Protein AF-A0A7J6F866-F1 (afdb_monomer_lite)

InterPro domains:
  IPR036291 NAD(P)-binding domain superfamily [SSF51735] (47-103)

pLDDT: mean 71.85, std 13.03, range [51.59, 95.0]

Organism: Cannabis sativa (NCBI:txid3483)

Structure (mmCIF, N/CA/C/O backbone):
data_AF-A0A7J6F866-F1
#
_entry.id   AF-A0A7J6F866-F1
#
loop_
_atom_site.group_PDB
_atom_site.id
_atom_site.type_symbol
_atom_site.label_atom_id
_atom_site.label_alt_id
_atom_site.label_comp_id
_atom_site.label_asym_id
_atom_site.label_entity_id
_atom_site.label_seq_id
_atom_site.pdbx_PDB_ins_code
_atom_site.Cartn_x
_atom_site.Cartn_y
_atom_site.Cartn_z
_atom_site.occupancy
_atom_site.B_iso_or_equiv
_atom_site.auth_seq_id
_atom_site.auth_comp_id
_atom_site.auth_asym_id
_atom_site.auth_atom_id
_atom_site.pdbx_PDB_model_num
ATOM 1 N N . MET A 1 1 ? 30.570 -12.910 -41.527 1.00 64.12 1 MET A N 1
ATOM 2 C CA . MET A 1 1 ? 29.874 -13.176 -40.249 1.00 64.12 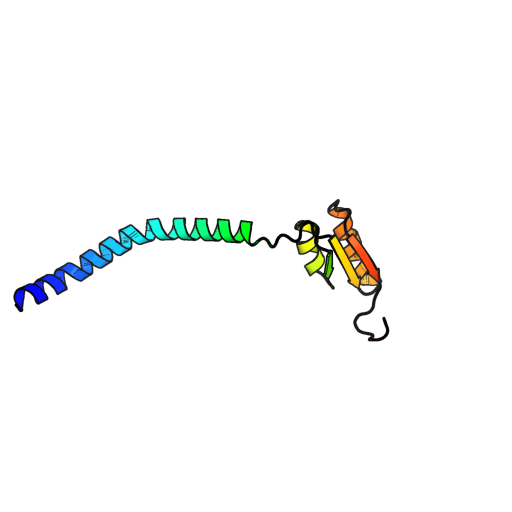1 MET A CA 1
ATOM 3 C C . MET A 1 1 ? 30.373 -12.271 -39.123 1.00 64.12 1 MET A C 1
ATOM 5 O O . MET A 1 1 ? 29.542 -11.668 -38.464 1.00 64.12 1 MET A O 1
ATOM 9 N N . GLU A 1 2 ? 31.684 -12.075 -38.938 1.00 79.31 2 GLU A N 1
ATOM 10 C CA . GLU A 1 2 ? 32.217 -11.257 -37.821 1.00 79.31 2 GLU A CA 1
ATOM 11 C C . GLU A 1 2 ? 31.846 -9.765 -37.858 1.00 79.31 2 GLU A C 1
ATOM 13 O O . GLU A 1 2 ? 31.581 -9.156 -36.825 1.00 79.31 2 GLU A O 1
ATOM 18 N N . TRP A 1 3 ? 31.727 -9.186 -39.054 1.00 83.38 3 TRP A N 1
ATOM 19 C CA . TRP A 1 3 ? 31.318 -7.790 -39.239 1.00 83.38 3 TRP A CA 1
ATOM 20 C C . TRP A 1 3 ? 29.901 -7.506 -38.739 1.00 83.38 3 TRP A C 1
ATOM 22 O O . TRP A 1 3 ? 29.647 -6.445 -38.178 1.00 83.38 3 TRP A O 1
ATOM 32 N N . ILE A 1 4 ? 28.994 -8.476 -38.891 1.00 86.31 4 ILE A N 1
ATOM 33 C CA . ILE A 1 4 ? 27.619 -8.363 -38.400 1.00 86.31 4 ILE A CA 1
ATOM 34 C C . ILE A 1 4 ? 27.629 -8.359 -36.873 1.00 86.31 4 ILE A C 1
ATOM 36 O O . ILE A 1 4 ? 26.994 -7.499 -36.281 1.00 86.31 4 ILE A O 1
ATOM 40 N N . HIS A 1 5 ? 28.394 -9.253 -36.236 1.00 82.56 5 HIS A N 1
ATOM 41 C CA . HIS A 1 5 ? 28.508 -9.291 -34.776 1.00 82.56 5 HIS A CA 1
ATOM 42 C C . HIS A 1 5 ? 29.107 -8.007 -34.202 1.00 82.56 5 HIS A C 1
ATOM 44 O O . HIS A 1 5 ? 28.592 -7.494 -33.214 1.00 82.56 5 HIS A O 1
ATOM 50 N N . SER A 1 6 ? 30.145 -7.457 -34.833 1.00 86.38 6 SER A N 1
ATOM 51 C CA . SER A 1 6 ? 30.769 -6.206 -34.387 1.00 86.38 6 SER A CA 1
ATOM 52 C C . SER A 1 6 ? 29.813 -5.010 -34.511 1.00 86.38 6 SER A C 1
ATOM 54 O O . SER A 1 6 ? 29.648 -4.232 -33.570 1.00 86.38 6 SER A O 1
ATOM 56 N N . LEU A 1 7 ? 29.091 -4.916 -35.634 1.00 86.44 7 LEU A N 1
ATOM 57 C CA . LEU A 1 7 ? 28.090 -3.872 -35.873 1.00 86.44 7 LEU A CA 1
ATOM 58 C C . LEU A 1 7 ? 26.906 -3.997 -34.903 1.00 86.44 7 LEU A C 1
ATOM 60 O O . LEU A 1 7 ? 26.451 -3.001 -34.343 1.00 86.44 7 LEU A O 1
ATOM 64 N N . LEU A 1 8 ? 26.463 -5.228 -34.636 1.00 87.50 8 LEU A N 1
ATOM 65 C CA . LEU A 1 8 ? 25.430 -5.538 -33.653 1.00 87.50 8 LEU A CA 1
ATOM 66 C C . LEU A 1 8 ? 25.845 -5.082 -32.252 1.00 87.50 8 LEU A C 1
ATOM 68 O O . LEU A 1 8 ? 25.063 -4.431 -31.571 1.00 87.50 8 LEU A O 1
ATOM 72 N N . ASN A 1 9 ? 27.079 -5.369 -31.837 1.00 88.00 9 ASN A N 1
ATOM 73 C CA . ASN A 1 9 ? 27.564 -5.060 -30.491 1.00 88.00 9 ASN A CA 1
ATOM 74 C C . ASN A 1 9 ? 27.752 -3.552 -30.254 1.00 88.00 9 ASN A C 1
ATOM 76 O O . ASN A 1 9 ? 27.672 -3.092 -29.120 1.00 88.00 9 ASN A O 1
ATOM 80 N N . ILE A 1 10 ? 27.971 -2.780 -31.320 1.00 92.25 10 ILE A N 1
ATOM 81 C CA . ILE A 1 10 ? 28.009 -1.313 -31.284 1.00 92.25 10 ILE A CA 1
ATOM 82 C C . ILE A 1 10 ? 26.599 -0.711 -31.273 1.00 92.25 10 ILE A C 1
ATOM 84 O O . ILE A 1 10 ? 26.347 0.251 -30.550 1.00 92.25 10 ILE A O 1
ATOM 88 N N . ALA A 1 11 ? 25.672 -1.272 -32.053 1.00 90.50 11 ALA A N 1
ATOM 89 C CA . ALA A 1 11 ? 24.322 -0.734 -32.201 1.00 90.50 11 ALA A CA 1
ATOM 90 C C . ALA A 1 11 ? 23.372 -1.147 -31.062 1.00 90.50 11 ALA A C 1
ATOM 92 O O . ALA A 1 11 ? 22.493 -0.378 -30.682 1.00 90.50 11 A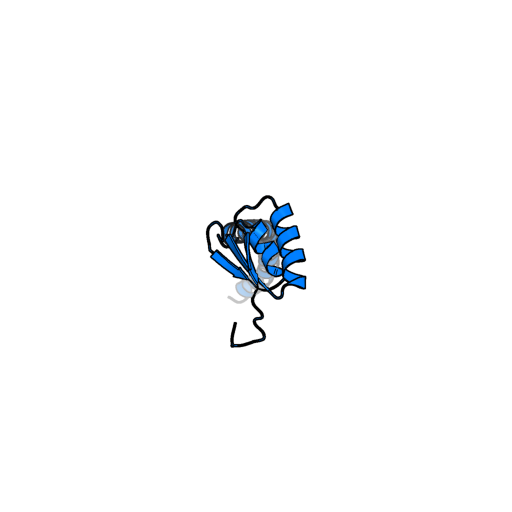LA A O 1
ATOM 93 N N . PHE A 1 12 ? 23.534 -2.337 -30.485 1.00 90.31 12 PHE A N 1
ATOM 94 C CA . PHE A 1 12 ? 22.639 -2.855 -29.445 1.00 90.31 12 PHE A CA 1
ATOM 95 C C . PHE A 1 12 ? 22.627 -2.025 -28.157 1.00 90.31 12 PHE A C 1
ATOM 97 O O . PHE A 1 12 ? 21.533 -1.700 -27.693 1.00 90.31 12 PHE A O 1
ATOM 104 N N . PRO A 1 13 ? 23.779 -1.645 -27.572 1.00 91.69 13 PRO A N 1
ATOM 105 C CA . PRO A 1 13 ? 23.801 -0.867 -26.339 1.00 91.69 13 PRO A CA 1
ATOM 106 C C . PRO A 1 13 ? 22.998 0.444 -26.416 1.00 91.69 13 PRO A C 1
ATOM 108 O O . PRO A 1 13 ? 22.134 0.639 -25.558 1.00 91.69 13 PRO A O 1
ATOM 111 N N . PRO A 1 14 ? 23.171 1.320 -27.431 1.00 92.25 14 PRO A N 1
ATOM 112 C CA . PRO A 1 14 ? 22.380 2.546 -27.513 1.00 92.25 14 PRO A CA 1
ATOM 113 C C . PRO A 1 14 ? 20.895 2.273 -27.778 1.00 92.25 14 PRO A C 1
ATOM 115 O O . PRO A 1 14 ? 20.052 2.971 -27.218 1.00 92.25 14 PRO A O 1
ATOM 118 N N . ILE A 1 15 ? 20.553 1.240 -28.558 1.00 93.75 15 ILE A N 1
ATOM 119 C CA . ILE A 1 15 ? 19.154 0.859 -28.811 1.00 93.75 15 ILE A CA 1
ATOM 120 C C . ILE A 1 15 ? 18.471 0.417 -27.513 1.00 93.75 15 ILE A C 1
ATOM 122 O O . ILE A 1 15 ? 17.366 0.867 -27.215 1.00 93.75 15 ILE A O 1
ATOM 126 N N . ILE A 1 16 ? 19.128 -0.427 -26.713 1.00 93.88 16 ILE A N 1
ATOM 127 C CA . ILE A 1 16 ? 18.586 -0.914 -25.438 1.00 93.88 16 ILE A CA 1
ATOM 128 C C . ILE A 1 16 ? 18.413 0.239 -24.449 1.00 93.88 16 ILE A C 1
ATOM 130 O O . ILE A 1 16 ? 17.386 0.298 -23.771 1.00 93.88 16 ILE A O 1
ATOM 134 N N . ILE A 1 17 ? 19.383 1.156 -24.375 1.00 94.50 17 ILE A N 1
ATOM 135 C CA . ILE A 1 17 ? 19.309 2.339 -23.508 1.00 94.50 17 ILE A CA 1
ATOM 136 C C . ILE A 1 17 ? 18.144 3.236 -23.937 1.00 94.50 17 ILE A C 1
ATOM 138 O O . ILE A 1 17 ? 17.335 3.626 -23.099 1.00 94.50 17 ILE A O 1
ATOM 142 N N . PHE A 1 18 ? 18.008 3.516 -25.234 1.00 94.31 18 PHE A N 1
ATOM 143 C CA . PHE A 1 18 ? 16.904 4.313 -25.766 1.00 94.31 18 PHE A CA 1
ATOM 144 C C . PHE A 1 18 ? 15.544 3.678 -25.457 1.00 94.31 18 PHE A C 1
ATOM 146 O O . PHE A 1 18 ? 14.630 4.348 -24.976 1.00 94.31 18 PHE A O 1
ATOM 153 N N . LEU A 1 19 ? 15.426 2.364 -25.660 1.00 95.00 19 LEU A N 1
ATOM 154 C CA . LEU A 1 19 ? 14.202 1.629 -25.368 1.00 95.00 19 LEU A CA 1
ATOM 155 C C . LEU A 1 19 ? 13.883 1.637 -23.866 1.00 95.00 19 LEU A C 1
ATOM 157 O O . LEU A 1 19 ? 12.728 1.817 -23.491 1.00 95.00 19 LEU A O 1
ATOM 161 N N . HIS A 1 20 ? 14.896 1.516 -23.002 1.00 92.38 20 HIS A N 1
ATOM 162 C CA . HIS A 1 20 ? 14.726 1.665 -21.555 1.00 92.38 20 HIS A CA 1
ATOM 163 C C . HIS A 1 20 ? 14.197 3.051 -21.196 1.00 92.38 20 HIS A C 1
ATOM 165 O O . HIS A 1 20 ? 13.215 3.142 -20.463 1.00 92.38 20 HIS A O 1
ATOM 171 N N . PHE A 1 21 ? 14.792 4.113 -21.743 1.00 93.19 21 PHE A N 1
ATOM 172 C CA . PHE A 1 21 ? 14.340 5.488 -21.521 1.00 93.19 21 PHE A CA 1
ATOM 173 C C . PHE A 1 21 ? 12.918 5.741 -22.023 1.00 93.19 21 PHE A C 1
ATOM 175 O O . PHE A 1 21 ? 12.224 6.574 -21.448 1.00 93.19 21 PHE A O 1
ATOM 182 N N . LEU A 1 22 ? 12.465 5.021 -23.051 1.00 93.44 22 LEU A N 1
ATOM 183 C CA . LEU A 1 22 ? 11.101 5.128 -23.561 1.00 93.44 22 LEU A CA 1
ATOM 184 C C . LEU A 1 22 ? 10.094 4.321 -22.724 1.00 93.44 22 LEU A C 1
ATOM 186 O O . LEU A 1 22 ? 8.994 4.796 -22.451 1.00 93.44 22 LEU A O 1
ATOM 190 N N . ILE A 1 23 ? 10.458 3.110 -22.295 1.00 94.31 23 ILE A N 1
ATOM 191 C CA . ILE A 1 23 ? 9.557 2.195 -21.577 1.00 94.31 23 ILE A CA 1
ATOM 192 C C . ILE A 1 23 ? 9.396 2.595 -20.105 1.00 94.31 23 ILE A C 1
ATOM 194 O O . ILE A 1 23 ? 8.281 2.560 -19.584 1.00 94.31 23 ILE A O 1
ATOM 198 N N . LEU A 1 24 ? 10.475 2.990 -19.419 1.00 91.19 24 LEU A N 1
ATOM 199 C CA . LEU A 1 24 ? 10.447 3.367 -17.997 1.00 91.19 24 LEU A CA 1
ATOM 200 C C . LEU A 1 24 ? 9.395 4.431 -17.641 1.00 91.19 24 LEU A C 1
ATOM 202 O O . LEU A 1 24 ? 8.614 4.180 -16.716 1.00 91.19 24 LEU A O 1
ATOM 206 N N . PRO A 1 25 ? 9.319 5.585 -18.335 1.00 88.81 25 PRO A N 1
ATOM 207 C CA . PRO A 1 25 ? 8.357 6.629 -17.996 1.00 88.81 25 PRO A CA 1
ATOM 208 C C . PRO A 1 25 ? 6.906 6.200 -18.235 1.00 88.81 25 PRO A C 1
ATOM 210 O O . PRO A 1 25 ? 6.009 6.765 -17.621 1.00 88.81 25 PRO A O 1
ATOM 213 N N . ILE A 1 26 ? 6.662 5.187 -19.071 1.00 91.75 26 ILE A N 1
ATOM 214 C CA . ILE A 1 26 ? 5.329 4.609 -19.294 1.00 91.75 26 ILE A CA 1
ATOM 215 C C . ILE A 1 26 ? 5.021 3.545 -18.227 1.00 91.75 26 ILE A C 1
ATOM 217 O O . ILE A 1 26 ? 3.909 3.464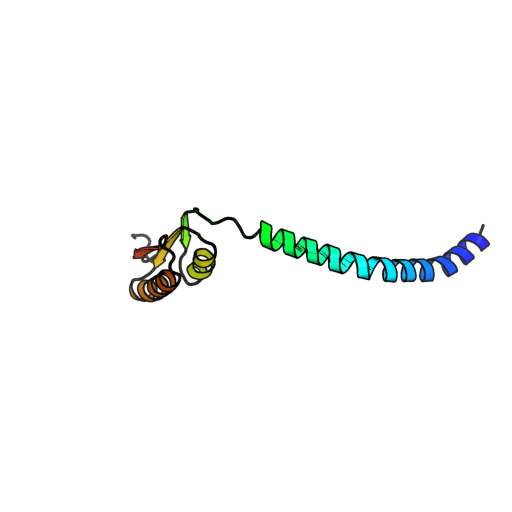 -17.704 1.00 91.75 26 ILE A O 1
ATOM 221 N N . TYR A 1 27 ? 6.016 2.737 -17.862 1.00 93.75 27 TYR A N 1
ATOM 222 C CA . TYR A 1 27 ? 5.859 1.622 -16.933 1.00 93.75 27 TYR A CA 1
ATOM 223 C C . TYR A 1 27 ? 5.640 2.066 -15.480 1.00 93.75 27 TYR A C 1
ATOM 225 O O . TYR A 1 27 ? 4.769 1.520 -14.799 1.00 93.75 27 TYR A O 1
ATOM 233 N N . ILE A 1 28 ? 6.396 3.061 -14.998 1.00 91.62 28 ILE A N 1
ATOM 234 C CA . ILE A 1 28 ? 6.285 3.565 -13.618 1.00 91.62 28 ILE A CA 1
ATOM 235 C C . ILE A 1 28 ? 4.850 4.017 -13.275 1.00 91.62 28 ILE A C 1
ATOM 237 O O . ILE A 1 28 ? 4.300 3.498 -12.297 1.00 91.62 28 ILE A O 1
ATOM 241 N N . PRO A 1 29 ? 4.196 4.920 -14.038 1.00 89.94 29 PRO A N 1
ATOM 242 C CA . PRO A 1 29 ? 2.843 5.365 -13.709 1.00 89.94 29 PRO A CA 1
ATOM 243 C C . PRO A 1 29 ? 1.821 4.234 -13.844 1.00 89.94 29 PRO A C 1
ATOM 245 O O . PRO A 1 29 ? 0.909 4.135 -13.025 1.00 89.94 29 PRO A O 1
ATOM 248 N N . PHE A 1 30 ? 1.990 3.329 -14.812 1.00 91.12 30 PHE A N 1
ATOM 249 C CA . PHE A 1 30 ? 1.120 2.162 -14.957 1.00 91.12 30 PHE A CA 1
ATOM 250 C C . PHE A 1 30 ? 1.185 1.237 -13.733 1.00 91.12 30 PHE A C 1
ATOM 252 O O . PHE A 1 30 ? 0.153 0.801 -13.217 1.00 91.12 30 PHE A O 1
ATOM 259 N N . LYS A 1 31 ? 2.390 0.973 -13.218 1.00 87.19 31 LYS A N 1
ATOM 260 C CA . LYS A 1 31 ? 2.585 0.184 -11.995 1.00 87.19 31 LYS A CA 1
ATOM 261 C C . LYS A 1 31 ? 2.033 0.903 -10.764 1.00 87.19 31 LYS A C 1
ATOM 263 O O . LYS A 1 31 ? 1.419 0.266 -9.911 1.00 87.19 31 LYS A O 1
ATOM 268 N N . PHE A 1 32 ? 2.201 2.221 -10.688 1.00 86.12 32 PHE A N 1
ATOM 269 C CA . PHE A 1 32 ? 1.642 3.035 -9.611 1.00 86.12 32 PHE A CA 1
ATOM 270 C C . PHE A 1 32 ? 0.107 2.978 -9.594 1.00 86.12 32 PHE A C 1
ATOM 272 O O . PHE A 1 32 ? -0.491 2.703 -8.555 1.00 86.12 32 PHE A O 1
ATOM 279 N N . LEU A 1 33 ? -0.536 3.113 -10.758 1.00 87.69 33 LEU A N 1
ATOM 280 C CA . LEU A 1 33 ? -1.985 2.954 -10.918 1.00 87.69 33 LEU A CA 1
ATOM 281 C C . LEU A 1 33 ? -2.462 1.564 -10.482 1.00 87.69 33 LEU A C 1
ATOM 283 O O . LEU A 1 33 ? -3.478 1.448 -9.797 1.00 87.69 33 LEU A O 1
ATOM 287 N N . GLN A 1 34 ? -1.734 0.505 -10.844 1.00 82.81 34 GLN A N 1
ATOM 288 C CA . GLN A 1 34 ? -2.043 -0.847 -10.373 1.00 82.81 34 GLN A CA 1
ATOM 289 C C . GLN A 1 34 ? -1.911 -0.975 -8.854 1.00 82.81 34 GLN A C 1
ATOM 291 O O . GLN A 1 34 ? -2.791 -1.558 -8.231 1.00 82.81 34 GLN A O 1
ATOM 296 N N . SER A 1 35 ? -0.872 -0.389 -8.254 1.00 76.38 35 SER A N 1
ATOM 297 C CA . SER A 1 35 ? -0.680 -0.390 -6.800 1.00 76.38 35 SER A CA 1
ATOM 298 C C . SER A 1 35 ? -1.796 0.348 -6.058 1.00 76.38 35 SER A C 1
ATOM 300 O O . SER A 1 35 ? -2.206 -0.078 -4.981 1.00 76.38 35 SER A O 1
ATOM 302 N N . ILE A 1 36 ? -2.312 1.442 -6.624 1.00 76.31 36 ILE A N 1
ATOM 303 C CA . ILE A 1 36 ? -3.472 2.145 -6.065 1.00 76.31 36 ILE A CA 1
ATOM 304 C C . ILE A 1 36 ? -4.717 1.259 -6.166 1.00 76.31 36 ILE A C 1
ATOM 306 O O . ILE A 1 36 ? -5.431 1.086 -5.181 1.00 76.31 36 ILE A O 1
ATOM 310 N N . LYS A 1 37 ? -4.961 0.639 -7.328 1.00 71.88 37 LYS A N 1
ATOM 311 C CA . LYS A 1 37 ? -6.103 -0.270 -7.524 1.00 71.88 37 LYS A CA 1
ATOM 312 C C . LYS A 1 37 ? -6.067 -1.453 -6.560 1.00 71.88 37 LYS A C 1
ATOM 314 O O . LYS A 1 37 ? -7.095 -1.776 -5.963 1.00 71.88 37 LYS A O 1
ATOM 319 N N . THR A 1 38 ? -4.908 -2.086 -6.385 1.00 68.12 38 THR A N 1
ATOM 320 C CA . THR A 1 38 ? -4.753 -3.185 -5.428 1.00 68.12 38 THR A CA 1
ATOM 321 C C . THR A 1 38 ? -4.870 -2.689 -3.998 1.00 68.12 38 THR A C 1
ATOM 323 O O . THR A 1 38 ? -5.501 -3.377 -3.213 1.00 68.12 38 THR A O 1
ATOM 326 N N . SER A 1 39 ? -4.370 -1.505 -3.644 1.00 61.88 39 SER A N 1
ATOM 327 C CA . SER A 1 39 ? -4.551 -0.940 -2.301 1.00 61.88 39 SER A CA 1
ATOM 328 C C . SER A 1 39 ? -6.026 -0.688 -1.967 1.00 61.88 39 SER A C 1
ATOM 330 O O . SER A 1 39 ? -6.476 -1.085 -0.896 1.00 61.88 39 SER A O 1
ATOM 332 N N . ILE A 1 40 ? -6.797 -0.129 -2.904 1.00 62.41 40 ILE A N 1
ATOM 333 C CA . ILE A 1 40 ? -8.238 0.114 -2.734 1.00 62.41 40 ILE A CA 1
ATOM 334 C C . ILE A 1 40 ? -9.015 -1.211 -2.684 1.00 62.41 40 ILE A C 1
ATOM 336 O O . ILE A 1 40 ? -9.895 -1.389 -1.850 1.00 62.41 40 ILE A O 1
ATOM 340 N N . THR A 1 41 ? -8.675 -2.173 -3.546 1.00 58.75 41 THR A N 1
ATOM 341 C CA . THR A 1 41 ? -9.384 -3.467 -3.632 1.00 58.75 41 THR A CA 1
ATOM 342 C C . THR A 1 41 ? -9.009 -4.420 -2.490 1.00 58.75 41 THR A C 1
ATOM 344 O O . THR A 1 41 ? -9.840 -5.181 -2.004 1.00 58.75 41 THR A O 1
ATOM 347 N N . THR A 1 42 ? -7.755 -4.368 -2.038 1.00 51.59 42 THR A N 1
ATOM 348 C CA . THR A 1 42 ? -7.204 -5.159 -0.920 1.00 51.59 42 THR A CA 1
ATOM 349 C C . THR A 1 42 ? -7.397 -4.448 0.414 1.00 51.59 42 THR A C 1
ATOM 351 O O . THR A 1 42 ? -6.956 -4.949 1.448 1.00 51.59 42 THR A O 1
ATOM 354 N N . GLN A 1 43 ? -8.088 -3.303 0.433 1.00 54.50 43 GLN A N 1
ATOM 355 C CA . GLN A 1 43 ? -8.705 -2.781 1.640 1.00 54.50 43 GLN A CA 1
ATOM 356 C C . GLN A 1 43 ? -9.720 -3.838 2.078 1.00 54.50 43 GLN A C 1
ATOM 358 O O . GLN A 1 43 ? -10.853 -3.888 1.610 1.00 54.50 43 GLN A O 1
ATOM 363 N N . GLN A 1 44 ? -9.213 -4.786 2.867 1.00 54.06 44 GLN A N 1
ATOM 364 C CA . GLN A 1 44 ? -9.858 -6.037 3.209 1.00 54.06 44 GLN A CA 1
ATOM 365 C C . GLN A 1 44 ? -11.261 -5.680 3.664 1.00 54.06 44 GLN A C 1
ATOM 367 O O . GLN A 1 44 ? -11.405 -4.915 4.617 1.00 54.06 44 GLN A O 1
ATOM 372 N N . ASN A 1 45 ? -12.270 -6.131 2.916 1.00 55.84 45 ASN A N 1
ATOM 373 C CA . ASN A 1 45 ? -13.653 -5.782 3.191 1.00 55.84 45 ASN A CA 1
ATOM 374 C C . ASN A 1 45 ? -14.033 -6.415 4.536 1.00 55.84 45 ASN A C 1
ATOM 376 O O . ASN A 1 45 ? -14.422 -7.584 4.625 1.00 55.84 45 ASN A O 1
ATOM 380 N N . VAL A 1 46 ? -13.769 -5.658 5.595 1.00 63.16 46 VAL A N 1
ATOM 381 C CA . VAL A 1 46 ? -14.145 -5.933 6.975 1.00 63.16 46 VAL A CA 1
ATOM 382 C C . VAL A 1 46 ? -15.503 -5.321 7.274 1.00 63.16 46 VAL A C 1
ATOM 384 O O . VAL A 1 46 ? -16.044 -5.582 8.344 1.00 63.16 46 VAL A O 1
ATOM 387 N N . ALA A 1 47 ? -16.089 -4.583 6.320 1.00 56.16 47 ALA A N 1
ATOM 388 C CA . ALA A 1 47 ? -17.439 -4.080 6.448 1.00 56.16 47 ALA A CA 1
ATOM 389 C C . ALA A 1 47 ? -18.381 -5.253 6.734 1.00 56.16 47 ALA A C 1
ATOM 391 O O . ALA A 1 47 ? -18.436 -6.223 5.974 1.00 56.16 47 ALA A O 1
ATOM 392 N N . ARG A 1 48 ? -19.103 -5.172 7.859 1.00 55.50 48 ARG A N 1
ATOM 393 C CA . ARG A 1 48 ? -20.038 -6.208 8.345 1.00 55.50 48 ARG A CA 1
ATOM 394 C C . ARG A 1 48 ? -19.409 -7.514 8.855 1.00 55.50 48 ARG A C 1
ATOM 396 O O . ARG A 1 48 ? -20.148 -8.453 9.142 1.00 55.50 48 ARG A O 1
ATOM 403 N N . LYS A 1 49 ? -18.085 -7.594 9.005 1.00 59.09 49 LYS A N 1
ATOM 404 C CA . LYS A 1 49 ? -17.427 -8.718 9.693 1.00 59.09 49 LYS A CA 1
ATOM 405 C C . LYS A 1 49 ? -17.278 -8.404 11.177 1.00 59.09 49 LYS A C 1
ATOM 407 O O . LYS A 1 49 ? -16.990 -7.263 11.528 1.00 59.09 49 LYS A O 1
ATOM 412 N N . VAL A 1 50 ? -17.466 -9.418 12.022 1.00 60.38 50 VAL A N 1
ATOM 413 C CA . VAL A 1 50 ? -17.191 -9.334 13.461 1.00 60.38 50 VAL A CA 1
ATOM 414 C C . VAL A 1 50 ? -15.724 -9.690 13.675 1.00 60.38 50 VAL A C 1
ATOM 416 O O . VAL A 1 50 ? -15.315 -10.803 13.347 1.00 60.38 50 VAL A O 1
ATOM 419 N N . VAL A 1 51 ? -14.929 -8.746 14.175 1.00 64.75 51 VAL A N 1
ATOM 420 C CA . VAL A 1 51 ? -13.506 -8.962 14.470 1.00 64.75 51 VAL A CA 1
ATOM 421 C C . VAL A 1 51 ? -13.273 -8.744 15.963 1.00 64.75 51 VAL A C 1
ATOM 423 O O . VAL A 1 51 ? -13.627 -7.696 16.505 1.00 64.75 51 VAL A O 1
ATOM 426 N N . LEU A 1 52 ? -12.696 -9.752 16.620 1.00 67.62 52 LEU A N 1
ATOM 427 C CA . LEU A 1 52 ? -12.232 -9.679 18.002 1.00 67.62 52 LEU A CA 1
ATOM 428 C C . LEU A 1 52 ? -10.823 -9.084 17.994 1.00 67.62 52 LEU A C 1
ATOM 430 O O . LEU A 1 52 ? -9.908 -9.695 17.443 1.00 67.62 52 LEU A O 1
ATOM 434 N N . ILE A 1 53 ? -10.653 -7.883 18.542 1.00 68.25 53 ILE A N 1
ATOM 435 C CA . ILE A 1 53 ? -9.355 -7.194 18.547 1.00 68.25 53 ILE A CA 1
ATOM 436 C C . ILE A 1 53 ? -9.039 -6.728 19.964 1.00 68.25 53 ILE A C 1
ATOM 438 O O . ILE A 1 53 ? -9.866 -6.096 20.621 1.00 68.25 53 ILE A O 1
ATOM 442 N N . THR A 1 54 ? -7.818 -7.015 20.409 1.00 66.25 54 THR A N 1
ATOM 443 C CA . THR A 1 54 ? -7.233 -6.494 21.645 1.00 66.25 54 THR A CA 1
ATOM 444 C C . THR A 1 54 ? -6.312 -5.309 21.306 1.00 66.25 54 THR A C 1
ATOM 446 O O . THR A 1 54 ? -5.504 -5.369 20.377 1.00 66.25 54 THR A O 1
ATOM 449 N N . GLY A 1 55 ? -6.442 -4.192 22.030 1.00 61.91 55 GLY A N 1
ATOM 450 C CA . GLY A 1 55 ? -5.553 -3.027 21.900 1.00 61.91 55 GLY A CA 1
ATOM 451 C C . GLY A 1 55 ? -5.848 -2.050 20.744 1.00 61.91 55 GLY A C 1
ATOM 452 O O . GLY A 1 55 ? -6.939 -2.010 20.175 1.00 61.91 55 GLY A O 1
ATOM 453 N N . GLN A 1 56 ? -4.857 -1.210 20.415 1.00 62.88 56 GLN A N 1
ATOM 454 C CA . GLN A 1 56 ? -5.012 -0.009 19.569 1.00 62.88 56 GLN A CA 1
ATOM 455 C C . GLN A 1 56 ? -5.383 -0.284 18.101 1.00 62.88 56 GLN A C 1
ATOM 457 O O . GLN A 1 56 ? -5.899 0.602 17.419 1.00 62.88 56 GLN A O 1
ATOM 462 N N . LEU A 1 57 ? -5.177 -1.510 17.608 1.00 65.19 57 LEU A N 1
ATOM 463 C CA . LEU A 1 57 ? -5.501 -1.871 16.225 1.00 65.19 57 LEU A CA 1
ATOM 464 C C . LEU A 1 57 ? -7.016 -1.825 15.948 1.00 65.19 57 LEU A C 1
ATOM 466 O O . LEU A 1 57 ? -7.429 -1.679 14.799 1.00 65.19 57 LEU A O 1
ATOM 470 N N . ALA A 1 58 ? -7.850 -1.873 16.990 1.00 65.75 58 ALA A N 1
ATOM 471 C CA . ALA A 1 58 ? -9.300 -1.794 16.858 1.00 65.75 58 ALA A CA 1
ATOM 472 C C . ALA A 1 58 ? -9.779 -0.492 16.193 1.00 65.75 58 ALA A C 1
ATOM 474 O O . ALA A 1 58 ? -10.757 -0.512 15.449 1.00 65.75 58 ALA A O 1
ATOM 475 N N . TYR A 1 59 ? -9.061 0.620 16.384 1.00 64.62 59 TYR A N 1
ATOM 476 C CA . TYR A 1 59 ? -9.403 1.908 15.774 1.00 64.62 59 TYR A CA 1
ATOM 477 C C . TYR A 1 59 ? -9.326 1.870 14.240 1.00 64.62 59 TYR A C 1
ATOM 479 O O . TYR A 1 59 ? -10.238 2.318 13.543 1.00 64.62 59 TYR A O 1
ATOM 487 N N . GLU A 1 60 ? -8.263 1.274 13.697 1.00 68.88 60 GLU A N 1
ATOM 488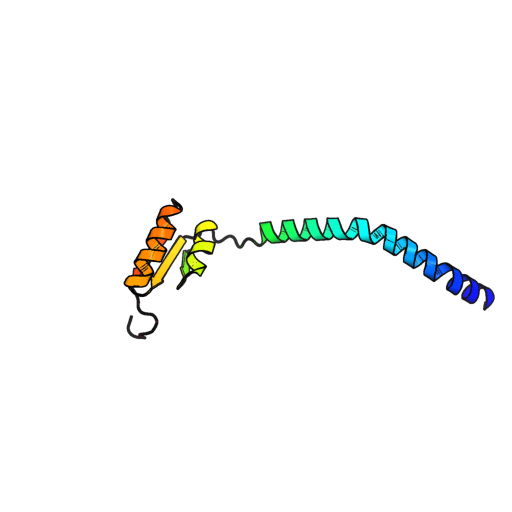 C CA . GLU A 1 60 ? -8.069 1.164 12.247 1.00 68.88 60 GLU A CA 1
ATOM 489 C C . GLU A 1 60 ? -9.102 0.239 11.590 1.00 68.88 60 GLU A C 1
ATOM 491 O O . GLU A 1 60 ? -9.502 0.471 10.449 1.00 68.88 60 GLU A O 1
ATOM 496 N N . TYR A 1 61 ? -9.592 -0.772 12.310 1.00 67.50 61 TYR A N 1
ATOM 497 C CA . TYR A 1 61 ? -10.679 -1.632 11.835 1.00 67.50 61 TYR A CA 1
ATOM 498 C C . TYR A 1 61 ? -12.057 -0.966 11.975 1.00 67.50 61 TYR A C 1
ATOM 500 O O . TYR A 1 61 ? -12.905 -1.155 11.100 1.00 67.50 61 TYR A O 1
ATOM 508 N N . ALA A 1 62 ? -12.263 -0.123 12.995 1.00 65.75 62 ALA A N 1
ATOM 509 C CA . ALA A 1 62 ? -13.492 0.658 13.177 1.00 65.75 62 ALA A CA 1
ATOM 510 C C . ALA A 1 62 ? -13.692 1.626 12.009 1.00 65.75 62 ALA A C 1
ATOM 512 O O . ALA A 1 62 ? -14.752 1.650 11.387 1.00 65.75 62 ALA A O 1
ATOM 513 N N . ARG A 1 63 ? -12.628 2.355 11.635 1.00 67.25 63 ARG A N 1
ATOM 514 C CA . ARG A 1 63 ? -12.638 3.291 10.497 1.00 67.25 63 ARG A CA 1
ATOM 515 C C . ARG A 1 63 ? -12.922 2.602 9.156 1.00 67.25 63 ARG A C 1
ATOM 517 O O . ARG A 1 63 ? -13.340 3.251 8.204 1.00 67.25 63 ARG A O 1
ATOM 524 N N . ARG A 1 64 ? -12.708 1.285 9.073 1.00 68.50 64 ARG A N 1
ATOM 525 C CA . ARG A 1 64 ? -12.999 0.456 7.891 1.00 68.50 64 ARG A CA 1
ATOM 526 C C . ARG A 1 64 ? -14.397 -0.184 7.924 1.00 68.50 64 ARG A C 1
ATOM 528 O O . ARG A 1 64 ? -14.716 -0.956 7.022 1.00 68.50 64 ARG A O 1
ATOM 535 N N . GLY A 1 65 ? -15.228 0.122 8.926 1.00 62.62 65 GLY A N 1
ATOM 536 C CA . GLY A 1 65 ? -16.614 -0.351 9.028 1.00 62.62 65 GLY A CA 1
ATOM 537 C C . GLY A 1 65 ? -16.774 -1.779 9.563 1.00 62.62 65 GLY A C 1
ATOM 538 O O . GLY A 1 65 ? -17.782 -2.431 9.284 1.00 62.62 65 GLY A O 1
ATOM 539 N N . ALA A 1 66 ? -15.785 -2.305 10.291 1.00 63.59 66 ALA A N 1
ATOM 540 C CA . ALA A 1 66 ? -15.906 -3.601 10.958 1.00 63.59 66 ALA A CA 1
ATOM 541 C C . ALA A 1 66 ? -16.825 -3.522 12.183 1.00 63.59 66 ALA A C 1
ATOM 543 O O . ALA A 1 66 ? -16.773 -2.542 12.920 1.00 63.59 66 ALA A O 1
ATOM 544 N N . PHE A 1 67 ? -17.622 -4.563 12.445 1.00 61.91 67 PHE A N 1
ATOM 545 C CA . PHE A 1 67 ? -18.226 -4.734 13.770 1.00 61.91 67 PHE A CA 1
ATOM 546 C C . PHE A 1 67 ? -17.143 -5.245 14.717 1.00 61.91 67 PHE A C 1
ATOM 548 O O . PHE A 1 67 ? -16.483 -6.248 14.443 1.00 61.91 67 PHE A O 1
ATOM 555 N N . LEU A 1 68 ? -16.927 -4.535 15.814 1.00 67.50 68 LEU A N 1
ATOM 556 C CA . LEU A 1 68 ? -15.811 -4.779 16.715 1.00 67.50 68 LEU A CA 1
ATOM 557 C C . LEU A 1 68 ? -16.323 -5.310 18.039 1.00 67.50 68 LEU A C 1
ATOM 559 O O . LEU A 1 68 ? -17.143 -4.666 18.689 1.00 67.50 68 LEU A O 1
ATOM 563 N N . ALA A 1 69 ? -15.784 -6.455 18.443 1.00 65.38 69 ALA A N 1
ATOM 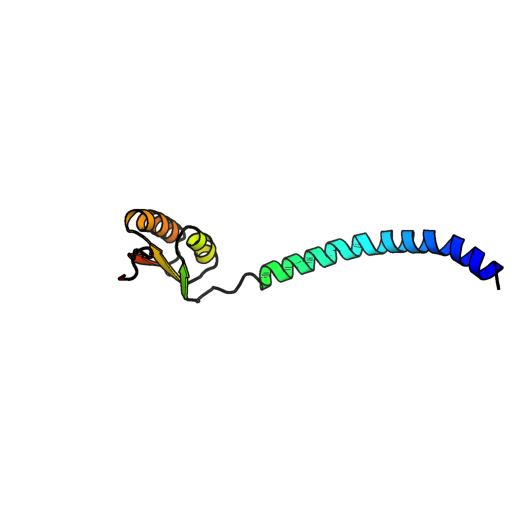564 C CA . ALA A 1 69 ? -15.801 -6.884 19.829 1.00 65.38 69 ALA A CA 1
ATOM 565 C C . ALA A 1 69 ? -14.444 -6.500 20.432 1.00 65.38 69 ALA A C 1
ATOM 567 O O . ALA A 1 69 ? -13.415 -7.097 20.110 1.00 65.38 69 ALA A O 1
ATOM 568 N N . LEU A 1 70 ? -14.429 -5.443 21.240 1.00 66.81 70 LEU A N 1
ATOM 569 C CA . LEU A 1 70 ? -13.246 -4.991 21.965 1.00 66.81 70 LEU A CA 1
ATOM 570 C C . LEU A 1 70 ? -13.114 -5.808 23.240 1.00 66.81 70 LEU A C 1
ATOM 572 O O . LEU A 1 70 ? -14.003 -5.734 24.084 1.00 66.81 70 LEU A O 1
ATOM 576 N N . VAL A 1 71 ? -12.009 -6.536 23.389 1.00 64.50 71 VAL A N 1
ATOM 577 C CA . VAL A 1 71 ? -11.676 -7.234 24.635 1.00 64.50 71 VAL A CA 1
ATOM 578 C C . VAL A 1 71 ? -10.495 -6.551 25.307 1.00 64.50 71 VAL A C 1
ATOM 580 O O . VAL A 1 71 ? -9.450 -6.350 24.685 1.00 64.50 71 VAL A O 1
ATOM 583 N N . GLY A 1 72 ? -10.660 -6.180 26.575 1.00 64.31 72 GLY A N 1
ATOM 584 C CA . GLY A 1 72 ? -9.595 -5.562 27.356 1.00 64.31 72 GLY A CA 1
ATOM 585 C C . GLY A 1 72 ? -9.923 -5.422 28.837 1.00 64.31 72 GLY A C 1
ATOM 586 O O . GLY A 1 72 ? -11.064 -5.594 29.270 1.00 64.31 72 GLY A O 1
ATOM 587 N N . VAL A 1 73 ? -8.893 -5.076 29.607 1.00 62.84 73 VAL A N 1
ATOM 588 C CA . VAL A 1 73 ? -8.996 -4.781 31.039 1.00 62.84 73 VAL A CA 1
ATOM 589 C C . VAL A 1 73 ? -9.688 -3.427 31.227 1.00 62.84 73 VAL A C 1
ATOM 591 O O . VAL A 1 73 ? -9.474 -2.503 30.440 1.00 62.84 73 VAL A O 1
ATOM 594 N N . ARG A 1 74 ? -10.535 -3.326 32.259 1.00 62.03 74 ARG A N 1
ATOM 595 C CA . ARG A 1 74 ? -11.527 -2.255 32.468 1.00 62.03 74 ARG A CA 1
ATOM 596 C C . ARG A 1 74 ? -11.005 -0.834 32.221 1.00 62.03 74 ARG A C 1
ATOM 598 O O . ARG A 1 74 ? -11.662 -0.086 31.505 1.00 62.03 74 ARG A O 1
ATOM 605 N N . ASP A 1 75 ? -9.817 -0.513 32.726 1.00 63.28 75 ASP A N 1
ATOM 606 C CA . ASP A 1 75 ? -9.254 0.843 32.656 1.00 63.28 75 ASP A CA 1
ATOM 607 C C . ASP A 1 75 ? -8.831 1.251 31.234 1.00 63.28 75 ASP A C 1
ATOM 609 O O . ASP A 1 75 ? -9.039 2.388 30.823 1.00 63.28 75 ASP A O 1
ATOM 613 N N . ASN A 1 76 ? -8.315 0.312 30.432 1.00 63.28 76 ASN A N 1
ATOM 614 C CA . ASN A 1 76 ? -7.941 0.576 29.034 1.00 63.28 76 ASN A CA 1
ATOM 615 C C . ASN A 1 76 ? -9.135 0.472 28.074 1.00 63.28 76 ASN A C 1
ATOM 617 O O . ASN A 1 76 ? -9.099 0.995 26.959 1.00 63.28 76 ASN A O 1
ATOM 621 N N . LEU A 1 77 ? -10.195 -0.235 28.472 1.00 64.88 77 LEU A N 1
ATOM 622 C CA . LEU A 1 77 ? -11.358 -0.454 27.619 1.00 64.88 77 LEU A CA 1
ATOM 623 C C . LEU A 1 77 ? -12.199 0.820 27.480 1.00 64.88 77 LEU A C 1
ATOM 625 O O . LEU A 1 77 ? -12.736 1.087 26.403 1.00 64.88 77 LEU A O 1
ATOM 629 N N . GLU A 1 78 ? -12.291 1.628 28.535 1.00 66.12 78 GLU A N 1
ATOM 630 C CA . GLU A 1 78 ? -13.055 2.880 28.535 1.00 66.12 78 GLU A CA 1
ATOM 631 C C . GLU A 1 78 ? -12.460 3.924 27.573 1.00 66.12 78 GLU A C 1
ATOM 633 O O . GLU A 1 78 ? -13.189 4.575 26.820 1.00 66.12 78 GLU A O 1
ATOM 638 N N . GLU A 1 79 ? -11.131 4.017 27.490 1.00 65.25 79 GLU A N 1
ATOM 639 C CA . GLU A 1 79 ? -10.440 4.923 26.565 1.00 65.25 79 GLU A CA 1
ATOM 640 C C . GLU A 1 79 ? -10.669 4.531 25.092 1.00 65.25 79 GLU A C 1
ATOM 642 O O . GLU A 1 79 ? -11.017 5.366 24.242 1.00 65.25 79 GLU A O 1
ATOM 647 N N . VAL A 1 80 ? -10.544 3.237 24.781 1.00 61.50 80 VAL A N 1
ATOM 648 C CA . VAL A 1 80 ? -10.706 2.717 23.413 1.00 61.50 80 VAL A CA 1
ATOM 649 C C . VAL A 1 80 ? -12.173 2.759 22.972 1.00 61.50 80 VAL A C 1
ATOM 651 O O . VAL A 1 80 ? -12.467 3.111 21.827 1.00 61.50 80 VAL A O 1
ATOM 654 N N . THR A 1 81 ? -13.117 2.476 23.873 1.00 63.72 81 THR A N 1
ATOM 655 C CA . THR A 1 81 ? -14.560 2.565 23.583 1.00 63.72 81 THR A CA 1
ATOM 656 C C . THR A 1 81 ? -15.036 3.999 23.408 1.00 63.72 81 THR A C 1
ATOM 658 O O . THR A 1 81 ? -15.824 4.265 22.498 1.00 63.72 81 THR A O 1
ATOM 661 N N . THR A 1 82 ? -14.532 4.939 24.210 1.00 64.94 82 THR A N 1
ATOM 662 C CA . THR A 1 82 ? -14.833 6.369 24.052 1.00 64.94 82 THR A CA 1
ATOM 663 C C . THR A 1 82 ? -14.335 6.881 22.704 1.00 64.94 82 THR A C 1
ATOM 665 O O . THR A 1 82 ? -15.053 7.592 22.000 1.00 64.94 82 THR A O 1
ATOM 668 N N . THR A 1 83 ? -13.135 6.466 22.295 1.00 61.34 83 THR A N 1
ATOM 669 C CA . THR A 1 83 ? -12.573 6.804 20.981 1.00 61.34 83 THR A CA 1
ATOM 670 C C . THR A 1 83 ? -13.366 6.164 19.836 1.00 61.34 83 THR A C 1
ATOM 672 O O . THR A 1 83 ? -13.630 6.823 18.833 1.00 61.34 83 THR A O 1
ATOM 675 N N . GLY A 1 84 ? -13.828 4.920 20.000 1.00 61.41 84 GLY A N 1
ATOM 676 C CA . GLY A 1 84 ? -14.698 4.241 19.034 1.00 61.41 84 GLY A CA 1
ATOM 677 C C . GLY A 1 84 ? -16.083 4.884 18.889 1.00 61.41 84 GLY A C 1
ATOM 678 O O . GLY A 1 84 ? -16.571 5.031 17.773 1.00 61.41 84 GLY A O 1
ATOM 679 N N . ARG A 1 85 ? -16.699 5.341 19.989 1.00 61.81 85 ARG A N 1
ATOM 680 C CA . ARG A 1 85 ? -17.989 6.061 19.956 1.00 61.81 85 ARG A CA 1
ATOM 681 C C . ARG A 1 85 ? -17.890 7.433 19.294 1.00 61.81 85 ARG A C 1
ATOM 683 O O . ARG A 1 85 ? -18.836 7.840 18.627 1.00 61.81 85 ARG A O 1
ATOM 690 N N . LYS A 1 86 ? -16.754 8.130 19.434 1.00 61.72 86 LYS A N 1
ATOM 691 C CA . LYS A 1 86 ? -16.496 9.406 18.736 1.00 61.72 86 LYS A CA 1
ATOM 692 C C . LYS A 1 86 ? -16.487 9.265 17.211 1.00 61.72 86 LYS A C 1
ATOM 694 O O . LYS A 1 86 ? -16.696 10.256 16.526 1.00 61.72 86 LYS A O 1
ATOM 699 N N . LEU A 1 87 ? -16.268 8.058 16.686 1.00 57.78 87 LEU A N 1
ATOM 700 C CA . LEU A 1 87 ? -16.321 7.774 15.250 1.00 57.78 87 LEU A CA 1
ATOM 701 C C . LEU A 1 87 ? -17.751 7.554 14.715 1.00 57.78 87 LEU A C 1
ATOM 703 O O . LEU A 1 87 ? -17.892 7.105 13.582 1.00 57.78 87 LEU A O 1
ATOM 707 N N . GLU A 1 88 ? -18.796 7.820 15.514 1.00 56.97 88 GLU A N 1
ATOM 708 C CA . GLU A 1 88 ? -20.217 7.648 15.147 1.00 56.97 88 GLU A CA 1
ATOM 709 C C . GLU A 1 88 ? -20.558 6.245 14.608 1.00 56.97 88 GLU A C 1
ATOM 711 O O . GLU A 1 88 ? -21.545 6.051 13.900 1.00 56.97 88 GLU A O 1
ATOM 716 N N . TYR A 1 89 ? -19.750 5.236 14.950 1.00 58.22 89 TYR A N 1
ATOM 717 C CA . TYR A 1 89 ? -19.910 3.885 14.432 1.00 58.22 89 TYR A CA 1
ATOM 718 C C . TYR A 1 89 ? -20.651 2.992 15.449 1.00 58.22 89 TYR A C 1
ATOM 720 O O . TYR A 1 89 ? -20.084 2.638 16.486 1.00 58.22 89 TYR A O 1
ATOM 728 N N . PRO A 1 90 ? -21.906 2.577 15.177 1.00 58.66 90 PRO A N 1
ATOM 729 C CA . PRO A 1 90 ? -22.757 1.855 16.132 1.00 58.66 90 PRO A CA 1
ATOM 730 C C . PRO A 1 90 ? -22.379 0.377 16.338 1.00 58.66 90 PRO A C 1
ATOM 732 O O . PRO A 1 90 ? -23.041 -0.327 17.095 1.00 58.66 90 PRO A O 1
ATOM 735 N N . GLY A 1 91 ? -21.340 -0.126 15.665 1.00 61.25 91 GLY A N 1
ATOM 736 C CA . GLY A 1 91 ? -20.982 -1.546 15.659 1.00 61.25 91 GLY A CA 1
ATOM 737 C C . GLY A 1 91 ? -19.891 -1.968 16.646 1.00 61.25 91 GLY A C 1
ATOM 738 O O . GLY A 1 91 ? -19.251 -2.987 16.399 1.00 61.25 91 GLY A O 1
ATOM 739 N N . VAL A 1 92 ? -19.632 -1.201 17.710 1.00 62.72 92 VAL A N 1
ATOM 740 C CA . VAL A 1 92 ? -18.584 -1.506 18.702 1.00 62.72 92 VAL A CA 1
ATOM 741 C C . VAL A 1 92 ? -19.208 -2.009 20.006 1.00 62.72 92 VAL A C 1
ATOM 743 O O . VAL A 1 92 ? -19.878 -1.253 20.707 1.00 62.72 92 VAL A O 1
ATOM 746 N N . ILE A 1 93 ? -18.961 -3.274 20.351 1.00 66.94 93 ILE A N 1
ATOM 747 C CA . ILE A 1 93 ? -19.331 -3.887 21.633 1.00 66.94 93 ILE A CA 1
ATOM 748 C C . ILE A 1 93 ? -18.054 -4.078 22.450 1.00 66.94 93 ILE A C 1
ATOM 750 O O . ILE A 1 93 ? -17.059 -4.599 21.952 1.00 66.94 93 ILE A O 1
ATOM 754 N N . SER A 1 94 ? -18.073 -3.653 23.709 1.00 63.31 94 SER A N 1
ATOM 755 C CA . SER A 1 94 ? -16.958 -3.821 24.636 1.00 63.31 94 SER A CA 1
ATOM 756 C C . SER A 1 94 ? -17.221 -4.973 25.589 1.00 63.31 94 SER A C 1
ATOM 758 O O . SER A 1 94 ? -18.216 -4.962 26.313 1.00 63.31 94 SER A O 1
ATOM 760 N N . ILE A 1 95 ? -16.318 -5.940 25.603 1.00 68.38 95 ILE A N 1
ATOM 761 C CA . ILE A 1 95 ? -16.329 -7.089 26.494 1.00 68.38 95 ILE A CA 1
ATOM 762 C C . ILE A 1 95 ? -15.136 -6.911 27.434 1.00 68.38 95 ILE A C 1
ATOM 764 O O . ILE A 1 95 ? -13.990 -6.831 26.999 1.00 68.38 95 ILE A O 1
ATOM 768 N N . VAL A 1 96 ? -15.401 -6.796 28.731 1.00 67.56 96 VAL A N 1
ATOM 769 C CA . VAL A 1 96 ? -14.327 -6.766 29.728 1.00 67.56 96 VAL A CA 1
ATOM 770 C C . VAL A 1 96 ? -13.849 -8.202 29.909 1.00 67.56 96 VAL A C 1
ATOM 772 O O . VAL A 1 96 ? -14.628 -9.032 30.366 1.00 67.56 96 VAL A O 1
ATOM 775 N N . ALA A 1 97 ? -12.606 -8.488 29.535 1.00 66.81 97 ALA A N 1
ATOM 776 C CA . ALA A 1 97 ? -11.963 -9.769 29.818 1.00 66.81 97 ALA A CA 1
ATOM 777 C C . ALA A 1 97 ? -10.454 -9.553 29.961 1.00 66.81 97 ALA A C 1
ATOM 779 O O . ALA A 1 97 ? -9.853 -8.791 29.190 1.00 66.81 97 ALA A O 1
ATOM 780 N N . ASP A 1 98 ? -9.842 -10.200 30.949 1.00 66.56 98 ASP A N 1
ATOM 781 C CA . ASP A 1 98 ? -8.395 -10.193 31.127 1.00 66.56 98 ASP A CA 1
ATOM 782 C C . ASP A 1 98 ? -7.788 -11.395 30.401 1.00 66.56 98 ASP A C 1
ATOM 784 O O . ASP A 1 98 ? -7.686 -12.488 30.945 1.00 66.56 98 ASP A O 1
ATOM 788 N N . VAL A 1 99 ? -7.326 -11.182 29.167 1.00 67.62 99 VAL A N 1
ATOM 789 C CA . VAL A 1 99 ? -6.683 -12.231 28.351 1.00 67.62 99 VAL A CA 1
ATOM 790 C C . VAL A 1 99 ? -5.372 -12.767 28.950 1.00 67.62 99 VAL A C 1
ATOM 792 O O . VAL A 1 99 ? -4.811 -13.727 28.425 1.00 67.62 99 VAL A O 1
ATOM 795 N N . SER A 1 100 ? -4.871 -12.173 30.041 1.00 64.88 100 SER A N 1
ATOM 796 C CA . SER A 1 100 ? -3.735 -12.700 30.813 1.00 64.88 100 SER A CA 1
ATOM 797 C C . SER A 1 100 ? -4.148 -13.853 31.733 1.00 64.88 100 SER A C 1
ATOM 799 O O . SER A 1 100 ? -3.296 -14.613 32.196 1.00 64.88 100 SER A O 1
ATOM 801 N N . LYS A 1 101 ? -5.447 -13.988 32.018 1.00 68.56 101 LYS A N 1
ATOM 802 C CA . LYS A 1 101 ? -6.018 -15.043 32.851 1.00 68.56 101 LYS A CA 1
ATOM 803 C C . LYS A 1 101 ? -6.739 -16.036 31.953 1.00 68.56 101 LYS A C 1
ATOM 805 O O . LYS A 1 101 ? -7.703 -15.706 31.286 1.00 68.56 101 LYS A O 1
ATOM 810 N N . LEU A 1 102 ? -6.308 -17.292 31.994 1.00 59.16 102 LEU A N 1
ATOM 811 C CA . LEU A 1 102 ? -6.935 -18.388 31.242 1.0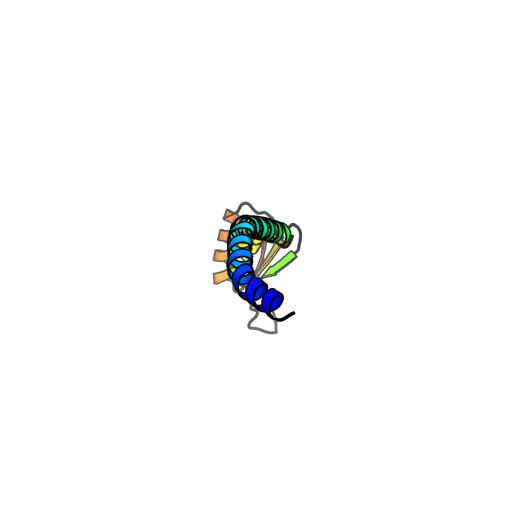0 59.16 102 LEU A CA 1
ATOM 812 C C . LEU A 1 102 ? -8.371 -18.728 31.695 1.00 59.16 102 LEU A C 1
ATOM 814 O O . LEU A 1 102 ? -8.985 -19.611 31.106 1.00 59.16 102 LEU A O 1
ATOM 818 N N . GLN A 1 103 ? -8.865 -18.109 32.771 1.00 63.03 103 GLN A N 1
ATOM 819 C CA . GLN A 1 103 ? -10.161 -18.417 33.387 1.00 63.03 103 GLN A CA 1
ATOM 820 C C . GLN A 1 103 ? -11.279 -17.433 33.004 1.00 63.03 103 GLN A C 1
ATOM 822 O O . GLN A 1 103 ? -12.407 -17.642 33.447 1.00 63.03 103 GLN A O 1
ATOM 827 N N . ASP A 1 104 ? -10.968 -16.412 32.199 1.00 53.91 104 ASP A N 1
ATOM 828 C CA . ASP A 1 104 ? -11.930 -15.439 31.661 1.00 53.91 104 ASP A CA 1
ATOM 829 C C . ASP A 1 104 ? -12.379 -15.802 30.234 1.00 53.91 104 ASP A C 1
ATOM 831 O O . ASP A 1 104 ? -11.537 -16.280 29.435 1.00 53.91 104 ASP A O 1
#

Foldseek 3Di:
DVVVVVVCVVPVVVVVVVVCVVVVVVVVVVVVVVVVVCVVVPLPQLADPEDEDEPDVVLVSLVSNHQYEYEEAPVVQVVNVVSSVVVVRPRYHYDYDDPVDPVD

Radius of gyration: 27.55 Å; chains: 1; bounding box: 55×28×74 Å

Secondary structure (DSSP, 8-state):
-HHHHHHHHHHHHHHHHHHHHHHHHHHHHHHHHHHHHHHHHTS---TT-EEEE-STHHHHHHTTT-EEEEEE-HHHHHHHHHHHHHTT-TTEEEEE--TTSTT-

Sequence (104 aa):
MEWIHSLLNIAFPPIIIFLHFLILPIYIPFKFLQSIKTSITTQQNVARKVVLITGQLAYEYARRGAFLALVGVRDNLEEVTTTGRKLEYPGVISIVADVSKLQD